Protein AF-A0A7L0R524-F1 (afdb_monomer_lite)

Secondary structure (DSSP, 8-state):
-PPPPHHHHHHHHHHHHH-SS--HHHHHHHHHHHT--HHHHHHHHHHHHHHHHHHHHTT----TTS------

InterPro domains:
  IPR000047 Helix-turn-helix motif [PR00031] (26-35)
  IPR000047 Helix-turn-helix motif [PR00031] (35-51)
  IPR001356 Homeodomain [PF00046] (1-54)
  IPR001356 Homeodomain [PS50071] (1-55)
  IPR001356 Homeodomain [SM00389] (1-59)
  IPR001356 Homeodomain [cd00086] (1-56)
  IPR009057 Homedomain-like superfamily [SSF46689] (1-60)
  IPR017970 Homeobox, conserved site [PS00027] (30-53)
  IPR020479 Homeodomain, metazoa [PR00024] (19-30)
  IPR020479 Homeodo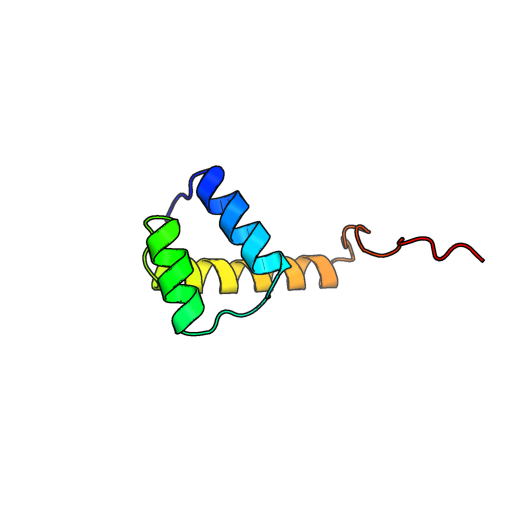main, metazoa [PR00024] (34-44)
  IPR020479 Homeodomain, metazoa [PR00024] (44-53)
  IPR046327 Homeobox protein Hox-A1/B1/D1 [PTHR45946] (1-68)

Organism: Setophaga kirtlandii (NCBI:txid298831)

Sequence (72 aa):
RTNFSTKQLTELEKEFHFNKYLTRARRAEVAASLELNETQVKIWFQNRRMKQKKREKEGLAPAAARGAPKDE

Structure (mmCIF, N/CA/C/O backbone):
data_AF-A0A7L0R524-F1
#
_entry.id   AF-A0A7L0R524-F1
#
loop_
_atom_site.group_PDB
_atom_site.id
_atom_site.type_symbol
_atom_site.lab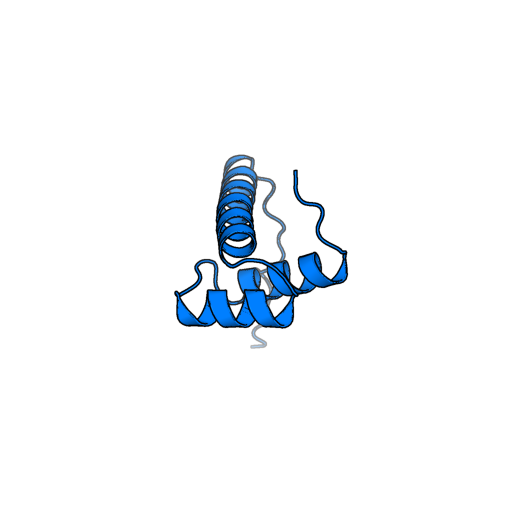el_atom_id
_atom_site.label_alt_id
_atom_site.label_comp_id
_atom_site.label_asym_id
_atom_site.label_entity_id
_atom_site.label_seq_id
_atom_site.pdbx_PDB_ins_code
_atom_site.Cartn_x
_atom_site.Cartn_y
_atom_site.Cartn_z
_atom_site.occupancy
_atom_site.B_iso_or_equiv
_atom_site.auth_seq_id
_atom_site.auth_comp_id
_atom_site.auth_asym_id
_atom_site.auth_atom_id
_atom_site.pdbx_PDB_model_num
ATOM 1 N N . ARG A 1 1 ? 8.205 11.187 5.427 1.00 68.25 1 ARG A N 1
ATOM 2 C CA . ARG A 1 1 ? 8.445 9.730 5.256 1.00 68.25 1 ARG A CA 1
ATOM 3 C C . ARG A 1 1 ? 7.593 9.006 6.286 1.00 68.25 1 ARG A C 1
ATOM 5 O O . ARG A 1 1 ? 7.683 9.371 7.447 1.00 68.25 1 ARG A O 1
ATOM 12 N N . THR A 1 2 ? 6.737 8.071 5.886 1.00 79.69 2 THR A N 1
ATOM 13 C CA . THR A 1 2 ? 5.912 7.294 6.828 1.00 79.69 2 THR A CA 1
ATOM 14 C C . THR A 1 2 ? 6.694 6.064 7.285 1.00 79.69 2 THR A C 1
ATOM 16 O O . THR A 1 2 ? 7.312 5.410 6.444 1.00 79.69 2 THR A O 1
ATOM 19 N N . ASN A 1 3 ? 6.685 5.767 8.585 1.00 90.31 3 ASN A N 1
ATOM 20 C CA . ASN A 1 3 ? 7.245 4.531 9.131 1.00 90.31 3 ASN A CA 1
ATOM 21 C C . ASN A 1 3 ? 6.093 3.576 9.438 1.00 90.31 3 ASN A C 1
ATOM 23 O O . ASN A 1 3 ? 5.169 3.948 10.155 1.00 90.31 3 ASN A O 1
ATOM 27 N N . PHE A 1 4 ? 6.148 2.376 8.868 1.00 95.94 4 PHE A N 1
ATOM 28 C CA . PHE A 1 4 ? 5.201 1.305 9.159 1.00 95.94 4 PHE A CA 1
ATOM 29 C C . PHE A 1 4 ? 5.778 0.413 10.257 1.00 95.94 4 PHE A C 1
ATOM 31 O O . PHE A 1 4 ? 6.986 0.165 10.275 1.00 95.94 4 PHE A O 1
ATOM 38 N N . SER A 1 5 ? 4.928 -0.085 11.150 1.00 97.50 5 SER A N 1
ATOM 39 C CA . SER A 1 5 ? 5.323 -1.103 12.123 1.00 97.50 5 SER A CA 1
ATOM 40 C C . SER A 1 5 ? 5.610 -2.441 11.434 1.00 97.50 5 SER A C 1
ATOM 42 O O . SER A 1 5 ? 5.157 -2.692 10.314 1.00 97.50 5 SER A O 1
ATOM 44 N N . THR A 1 6 ? 6.320 -3.342 12.118 1.00 96.81 6 THR A N 1
ATOM 45 C CA . THR A 1 6 ? 6.579 -4.699 11.609 1.00 96.81 6 THR A CA 1
ATOM 46 C C . THR A 1 6 ? 5.277 -5.418 11.255 1.00 96.81 6 THR A C 1
ATOM 48 O O . THR A 1 6 ? 5.170 -5.969 10.165 1.00 96.81 6 THR A O 1
ATOM 51 N N . LYS A 1 7 ? 4.251 -5.325 12.115 1.00 96.75 7 LYS A N 1
ATOM 52 C CA . LYS A 1 7 ? 2.923 -5.911 11.869 1.00 96.75 7 LYS A CA 1
ATOM 53 C C . LYS A 1 7 ? 2.286 -5.357 10.589 1.00 96.75 7 LYS A C 1
ATOM 55 O O . LYS A 1 7 ? 1.807 -6.129 9.766 1.00 96.75 7 LYS A O 1
ATOM 60 N N . GLN A 1 8 ? 2.312 -4.035 10.398 1.00 97.69 8 GLN A N 1
ATOM 61 C CA . GLN A 1 8 ? 1.761 -3.401 9.194 1.00 97.69 8 GLN A CA 1
ATOM 62 C C . GLN A 1 8 ? 2.491 -3.868 7.930 1.00 97.69 8 GLN A C 1
ATOM 64 O O . GLN A 1 8 ? 1.850 -4.171 6.929 1.00 97.69 8 GLN A O 1
ATOM 69 N N . LEU A 1 9 ? 3.823 -3.965 7.974 1.00 97.69 9 LEU A N 1
ATOM 70 C CA . LEU A 1 9 ? 4.614 -4.456 6.845 1.00 97.69 9 LEU A CA 1
ATOM 71 C C . LEU A 1 9 ? 4.305 -5.918 6.513 1.00 97.69 9 LEU A C 1
ATOM 73 O O . LEU A 1 9 ? 4.169 -6.239 5.334 1.00 97.69 9 LEU A O 1
ATOM 77 N N . THR A 1 10 ? 4.170 -6.781 7.522 1.00 97.75 10 THR A N 1
ATOM 78 C CA . THR A 1 10 ? 3.821 -8.196 7.335 1.00 97.75 10 THR A CA 1
ATOM 79 C C . THR A 1 10 ? 2.470 -8.353 6.645 1.00 97.75 10 THR A C 1
ATOM 81 O O . THR A 1 10 ? 2.374 -9.073 5.652 1.00 97.75 10 THR A O 1
ATOM 84 N N . GLU A 1 11 ? 1.444 -7.638 7.104 1.00 97.88 11 GLU A N 1
ATOM 85 C CA . GLU A 1 11 ? 0.112 -7.723 6.499 1.00 97.88 11 GLU A CA 1
ATOM 86 C C . GLU A 1 11 ? 0.081 -7.126 5.081 1.00 97.88 11 GLU A C 1
ATOM 88 O O . GLU A 1 11 ? -0.532 -7.701 4.182 1.00 97.88 11 GLU A O 1
ATOM 93 N N . LEU A 1 12 ? 0.807 -6.029 4.832 1.00 98.00 12 LEU A N 1
ATOM 94 C CA . LEU A 1 12 ? 0.954 -5.460 3.486 1.00 98.00 12 LEU A CA 1
ATOM 95 C C . LEU A 1 12 ? 1.688 -6.415 2.525 1.00 98.00 12 LEU A C 1
ATOM 97 O O . LEU A 1 12 ? 1.291 -6.546 1.366 1.00 98.00 12 LEU A O 1
ATOM 101 N N . GLU A 1 13 ? 2.743 -7.098 2.984 1.00 98.06 13 GLU A N 1
ATOM 102 C CA . GLU A 1 13 ? 3.456 -8.129 2.213 1.00 98.06 13 GLU A CA 1
ATOM 103 C C . GLU A 1 13 ? 2.549 -9.327 1.905 1.00 98.06 13 GLU A C 1
ATOM 105 O O . GLU A 1 13 ? 2.531 -9.789 0.761 1.00 98.06 13 GLU A O 1
ATOM 110 N N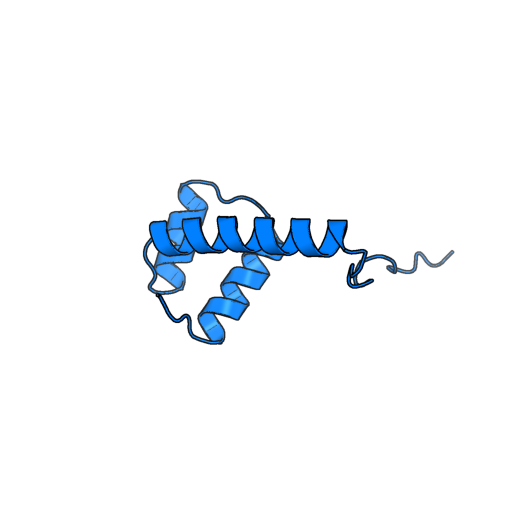 . LYS A 1 14 ? 1.767 -9.792 2.886 1.00 97.31 14 LYS A N 1
ATOM 111 C CA . LYS A 1 14 ? 0.794 -10.882 2.725 1.00 97.31 14 LYS A CA 1
ATOM 112 C C . LYS A 1 14 ? -0.265 -10.531 1.682 1.00 97.31 14 LYS A C 1
ATOM 114 O O . LYS A 1 14 ? -0.483 -11.299 0.746 1.00 97.31 14 LYS A O 1
ATOM 119 N N . GLU A 1 15 ? -0.862 -9.347 1.789 1.00 97.62 15 GLU A N 1
ATOM 120 C CA . GLU A 1 15 ? -1.849 -8.871 0.819 1.00 97.62 15 GLU A CA 1
ATOM 121 C C . GLU A 1 15 ? -1.233 -8.729 -0.580 1.00 97.62 15 GLU A C 1
ATOM 123 O O . GLU A 1 15 ? -1.820 -9.157 -1.570 1.00 97.62 15 GLU A O 1
ATOM 128 N N . PHE A 1 16 ? -0.008 -8.200 -0.681 1.00 97.75 16 PHE A N 1
ATOM 129 C CA . PHE A 1 16 ? 0.709 -8.106 -1.953 1.00 97.75 16 PHE A CA 1
ATOM 130 C C . PHE A 1 16 ? 1.048 -9.472 -2.547 1.00 97.75 16 PHE A C 1
ATOM 132 O O . PHE A 1 16 ? 1.139 -9.614 -3.769 1.00 97.75 16 PHE A O 1
ATOM 139 N N . HIS A 1 17 ? 1.298 -10.481 -1.715 1.00 96.31 17 HIS A N 1
ATOM 140 C CA . HIS A 1 17 ? 1.493 -11.846 -2.181 1.00 96.31 17 HIS A CA 1
ATOM 141 C C . HIS A 1 17 ? 0.214 -12.380 -2.832 1.00 96.31 17 HIS A C 1
ATOM 143 O O . HIS A 1 17 ? 0.298 -12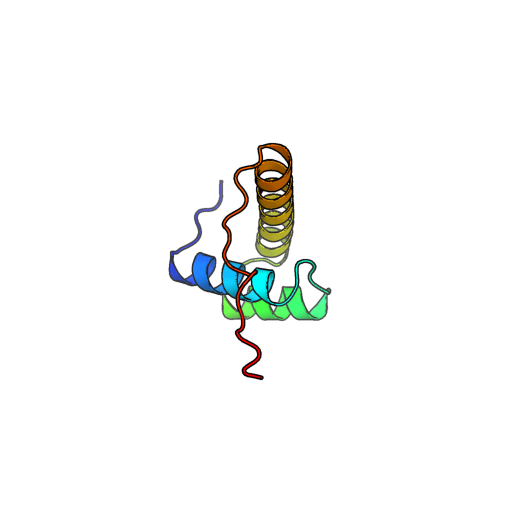.896 -3.944 1.00 96.31 17 HIS A O 1
ATOM 149 N N . PHE A 1 18 ? -0.940 -12.158 -2.194 1.00 96.00 18 PHE A N 1
ATOM 150 C CA . PHE A 1 18 ? -2.252 -12.558 -2.702 1.00 96.00 18 PHE A CA 1
ATOM 151 C C . PHE A 1 18 ? -2.650 -11.807 -3.981 1.00 96.00 18 PHE A C 1
ATOM 153 O O . PHE A 1 18 ? -3.059 -12.424 -4.961 1.00 96.00 18 PHE A O 1
ATOM 160 N N . ASN A 1 19 ? -2.490 -10.480 -4.011 1.00 94.69 19 ASN A N 1
ATOM 161 C CA . ASN A 1 19 ? -2.787 -9.671 -5.187 1.00 94.69 19 ASN A CA 1
ATOM 162 C C . ASN A 1 19 ? -1.825 -8.480 -5.324 1.00 94.69 19 ASN A C 1
ATOM 164 O O . ASN A 1 19 ? -1.695 -7.640 -4.437 1.00 94.69 19 ASN A O 1
ATOM 168 N N . LYS A 1 20 ? -1.174 -8.349 -6.487 1.00 96.44 20 LYS A N 1
ATOM 169 C CA . LYS A 1 20 ? -0.210 -7.265 -6.765 1.00 96.44 20 LYS A CA 1
ATOM 170 C C . LYS A 1 20 ? -0.874 -5.892 -6.938 1.00 96.44 20 LYS A C 1
ATOM 172 O O . LYS A 1 20 ? -0.176 -4.868 -6.914 1.00 96.44 20 LYS A O 1
ATOM 177 N N . TYR A 1 21 ? -2.195 -5.853 -7.120 1.00 97.38 21 TYR A N 1
ATOM 178 C CA . TYR A 1 21 ? -2.988 -4.647 -7.347 1.00 97.38 21 TYR A CA 1
ATOM 179 C C . TYR A 1 21 ? -4.238 -4.647 -6.470 1.00 97.38 21 TYR A C 1
ATOM 181 O O . TYR A 1 21 ? -4.974 -5.620 -6.421 1.00 97.38 21 TYR A O 1
ATOM 189 N N . LEU A 1 22 ? -4.520 -3.527 -5.810 1.00 96.06 22 LEU A N 1
ATOM 190 C CA . LEU A 1 22 ? -5.714 -3.399 -4.979 1.00 96.06 22 LEU A CA 1
ATOM 191 C C . LEU A 1 22 ? -6.868 -2.765 -5.751 1.00 96.06 22 LEU A C 1
ATOM 193 O O . LEU A 1 22 ? -6.694 -1.734 -6.412 1.00 96.06 22 LEU A O 1
ATOM 197 N N . THR A 1 23 ? -8.066 -3.320 -5.570 1.00 97.44 23 THR A N 1
ATOM 198 C CA . THR A 1 23 ? -9.323 -2.635 -5.899 1.00 97.44 23 THR A CA 1
ATOM 199 C C . THR A 1 23 ? -9.561 -1.474 -4.924 1.00 97.44 23 THR A C 1
ATOM 201 O O . THR A 1 23 ? -8.836 -1.297 -3.941 1.00 97.44 23 THR A O 1
ATOM 204 N N . ARG A 1 24 ? -10.560 -0.624 -5.191 1.00 97.12 24 ARG A N 1
ATOM 205 C CA . ARG A 1 24 ? -10.936 0.447 -4.252 1.00 97.12 24 ARG A CA 1
ATOM 206 C C . ARG A 1 24 ? -11.418 -0.128 -2.916 1.00 97.12 24 ARG A C 1
ATOM 208 O O . ARG A 1 24 ? -10.899 0.274 -1.885 1.00 97.12 24 ARG A O 1
ATOM 215 N N . ALA A 1 25 ? -12.329 -1.100 -2.958 1.00 97.44 25 ALA A N 1
ATOM 216 C CA . ALA A 1 25 ? -12.883 -1.734 -1.761 1.00 97.44 25 ALA A CA 1
ATOM 217 C C . ALA A 1 25 ? -11.788 -2.380 -0.901 1.00 97.44 25 ALA A C 1
ATOM 219 O O . ALA A 1 25 ? -11.641 -2.041 0.270 1.00 97.44 25 ALA A O 1
ATOM 220 N N . ARG A 1 26 ? -10.922 -3.201 -1.513 1.00 97.25 26 ARG A N 1
ATOM 221 C CA . ARG A 1 26 ? -9.874 -3.904 -0.763 1.00 97.25 26 ARG A CA 1
ATOM 222 C C . ARG A 1 26 ? -8.866 -2.953 -0.122 1.00 97.25 26 ARG A C 1
ATOM 224 O O . ARG A 1 26 ? -8.384 -3.196 0.976 1.00 97.25 26 ARG A O 1
ATOM 231 N N . ARG A 1 27 ? -8.555 -1.842 -0.791 1.00 98.31 27 ARG A N 1
ATOM 232 C CA . ARG A 1 27 ? -7.685 -0.799 -0.234 1.00 98.31 27 ARG A CA 1
ATOM 233 C C . ARG A 1 27 ? -8.285 -0.157 1.013 1.00 98.31 27 ARG A C 1
ATOM 235 O O . ARG A 1 27 ? -7.534 0.069 1.953 1.00 98.31 27 ARG A O 1
ATOM 242 N N . ALA A 1 28 ? -9.587 0.124 1.008 1.00 98.19 28 ALA A N 1
ATOM 243 C CA . ALA A 1 28 ? -10.281 0.685 2.161 1.00 98.19 28 ALA A CA 1
ATOM 244 C C . ALA A 1 28 ? -10.286 -0.301 3.341 1.00 98.19 28 ALA A C 1
ATOM 246 O O . ALA A 1 28 ? -9.972 0.093 4.459 1.00 98.19 28 ALA A O 1
ATOM 247 N N . GLU A 1 29 ? -10.533 -1.589 3.083 1.00 98.00 29 GLU A N 1
ATOM 248 C CA . GLU A 1 29 ? -10.464 -2.645 4.105 1.00 98.00 29 GLU A CA 1
ATOM 249 C C . GLU A 1 29 ? -9.066 -2.757 4.727 1.00 98.00 29 GLU A C 1
ATOM 251 O O . GLU A 1 29 ? -8.918 -2.688 5.943 1.00 98.00 29 GLU A O 1
ATOM 256 N N . VAL A 1 30 ? -8.024 -2.868 3.895 1.00 97.38 30 VAL A N 1
ATOM 257 C CA . VAL A 1 30 ? -6.631 -2.982 4.361 1.00 97.38 30 VAL A CA 1
ATOM 258 C C . VAL A 1 30 ? -6.202 -1.731 5.129 1.00 97.38 30 VAL A C 1
ATOM 260 O O . VAL A 1 30 ? -5.514 -1.833 6.140 1.00 97.38 30 VAL A O 1
ATOM 263 N N . ALA A 1 31 ? -6.614 -0.548 4.668 1.00 97.88 31 ALA A N 1
ATOM 264 C CA . ALA A 1 31 ? -6.356 0.714 5.352 1.00 97.88 31 ALA A CA 1
ATOM 265 C C . ALA A 1 31 ? -6.987 0.725 6.755 1.00 97.88 31 ALA A C 1
ATOM 267 O O . ALA A 1 31 ? -6.290 1.001 7.730 1.00 97.88 31 ALA A O 1
ATOM 268 N N . ALA A 1 32 ? -8.260 0.335 6.864 1.00 97.94 32 ALA A N 1
ATOM 269 C CA . ALA A 1 32 ? -8.967 0.257 8.137 1.00 97.94 32 ALA A CA 1
ATOM 270 C C . ALA A 1 32 ? -8.341 -0.775 9.092 1.00 97.94 32 ALA A C 1
ATOM 272 O O . ALA A 1 32 ? -8.094 -0.459 10.252 1.00 97.94 32 ALA A O 1
ATOM 273 N N . SER A 1 33 ? -8.018 -1.983 8.614 1.00 97.12 33 SER A N 1
ATOM 274 C CA . SER A 1 33 ? -7.429 -3.043 9.450 1.00 97.12 33 SER A CA 1
ATOM 275 C C . SER A 1 33 ? -6.023 -2.721 9.966 1.00 97.12 33 SER A C 1
ATOM 277 O O . SER A 1 33 ? -5.603 -3.274 10.982 1.00 97.12 33 SER A O 1
ATOM 279 N N . LEU A 1 34 ? -5.276 -1.870 9.258 1.00 97.06 34 LEU A N 1
ATOM 280 C CA . LEU A 1 34 ? -3.898 -1.510 9.599 1.00 97.06 34 LEU A CA 1
ATOM 281 C C . LEU A 1 34 ? -3.761 -0.128 10.238 1.00 97.06 34 LEU A C 1
ATOM 283 O O . LEU A 1 34 ? -2.630 0.271 10.522 1.00 97.06 34 LEU A O 1
ATOM 287 N N . GLU A 1 35 ? -4.872 0.581 10.449 1.00 97.25 35 GLU A N 1
ATOM 288 C CA . GLU A 1 35 ? -4.897 1.961 10.950 1.00 97.25 35 GLU A CA 1
ATOM 289 C C . GLU A 1 35 ? -4.032 2.894 10.081 1.00 97.25 35 GLU A C 1
ATOM 291 O O . GLU A 1 35 ? -3.216 3.685 10.557 1.00 97.25 35 GLU A O 1
ATOM 296 N N . LEU A 1 36 ? -4.182 2.755 8.761 1.00 96.69 36 LEU A N 1
ATOM 297 C CA . LEU A 1 36 ? -3.478 3.531 7.744 1.00 96.69 36 LEU A CA 1
ATOM 298 C C . LEU A 1 36 ? -4.468 4.286 6.860 1.00 96.69 36 LEU A C 1
ATOM 300 O O . LEU A 1 36 ? -5.631 3.924 6.724 1.00 96.69 36 LEU A O 1
ATOM 304 N N . ASN A 1 37 ? -3.973 5.297 6.156 1.00 97.19 37 ASN A N 1
ATOM 305 C CA . ASN A 1 37 ? -4.728 5.971 5.109 1.00 97.19 37 ASN A CA 1
ATOM 306 C C . ASN A 1 37 ? -4.680 5.163 3.804 1.00 97.19 37 ASN A C 1
ATOM 308 O O . ASN A 1 37 ? -3.628 4.639 3.419 1.00 97.19 37 ASN A O 1
ATOM 312 N N . GLU A 1 38 ? -5.768 5.179 3.029 1.00 97.62 38 GLU A N 1
ATOM 313 C CA . GLU A 1 38 ? -5.833 4.561 1.693 1.00 97.62 38 GLU A CA 1
ATOM 314 C C . GLU A 1 38 ? -4.679 4.995 0.771 1.00 97.62 38 GLU A C 1
ATOM 316 O O . GLU A 1 38 ? -4.156 4.207 -0.023 1.00 97.62 38 GLU A O 1
ATOM 321 N N . THR A 1 39 ? -4.240 6.251 0.895 1.00 97.25 39 THR A N 1
ATOM 322 C CA . THR A 1 39 ? -3.097 6.801 0.156 1.00 97.25 39 THR A CA 1
ATOM 323 C C . THR A 1 39 ? -1.778 6.137 0.551 1.00 97.25 39 THR A C 1
ATOM 325 O O . THR A 1 39 ? -0.965 5.846 -0.324 1.00 97.25 39 THR A O 1
ATOM 3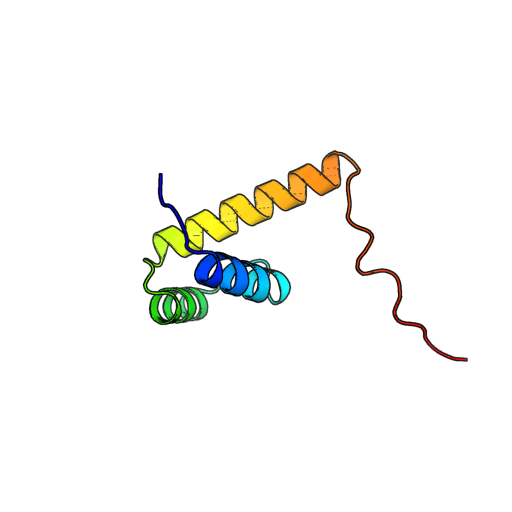28 N N . GLN A 1 40 ? -1.562 5.846 1.837 1.00 97.50 40 GLN A N 1
ATOM 329 C CA . GLN A 1 40 ? -0.350 5.165 2.306 1.00 97.50 40 GLN A CA 1
ATOM 330 C C . GLN A 1 40 ? -0.298 3.735 1.768 1.00 97.50 40 GLN A C 1
ATOM 332 O O . GLN A 1 40 ? 0.730 3.326 1.228 1.00 97.50 40 GLN A O 1
ATOM 337 N N . VAL A 1 41 ? -1.426 3.019 1.814 1.00 97.56 41 VAL A N 1
ATOM 338 C CA . VAL A 1 41 ? -1.559 1.678 1.226 1.00 97.56 41 VAL A CA 1
ATOM 339 C C . VAL A 1 41 ? -1.311 1.732 -0.288 1.00 97.56 41 VAL A C 1
ATOM 341 O O . VAL A 1 41 ? -0.508 0.965 -0.819 1.00 97.56 41 VAL A O 1
ATOM 344 N N . LYS A 1 42 ? -1.910 2.699 -1.000 1.00 97.06 42 LYS A N 1
ATOM 345 C CA . LYS A 1 42 ? -1.691 2.909 -2.444 1.00 97.06 42 LYS A CA 1
ATOM 346 C C . LYS A 1 42 ? -0.210 3.118 -2.776 1.00 97.06 42 LYS A C 1
ATOM 348 O O . LYS A 1 42 ? 0.303 2.464 -3.686 1.00 97.06 42 LYS A O 1
ATOM 353 N N . ILE A 1 43 ? 0.463 4.023 -2.064 1.00 97.81 43 ILE A N 1
ATOM 354 C CA . ILE A 1 43 ? 1.880 4.348 -2.279 1.00 97.81 43 ILE A CA 1
ATOM 355 C C . ILE A 1 43 ? 2.759 3.137 -1.960 1.00 97.81 43 ILE A C 1
ATOM 357 O O . ILE A 1 43 ? 3.665 2.818 -2.731 1.00 97.81 43 ILE A O 1
ATOM 361 N N . TRP A 1 44 ? 2.479 2.420 -0.870 1.00 97.69 44 TRP A N 1
ATOM 362 C CA . TRP A 1 44 ? 3.233 1.222 -0.513 1.00 97.69 44 TRP A CA 1
ATOM 363 C C . TRP A 1 44 ? 3.140 0.158 -1.614 1.00 97.69 44 TRP A C 1
ATOM 365 O O . TRP A 1 44 ? 4.171 -0.340 -2.062 1.00 97.69 44 TRP A O 1
ATOM 375 N N . PHE A 1 45 ? 1.943 -0.111 -2.149 1.00 98.12 45 PHE A N 1
ATOM 376 C CA . PHE A 1 45 ? 1.755 -1.068 -3.248 1.00 98.12 45 PHE A CA 1
ATOM 377 C C . PHE A 1 45 ? 2.477 -0.642 -4.534 1.00 98.12 45 PHE A C 1
ATOM 379 O O . PHE A 1 45 ? 3.048 -1.480 -5.235 1.00 98.12 45 PHE A O 1
ATOM 386 N N . GLN A 1 46 ? 2.491 0.657 -4.848 1.00 98.06 46 GLN A N 1
ATOM 387 C CA . GLN A 1 46 ? 3.268 1.188 -5.974 1.00 98.06 46 GLN A CA 1
ATOM 388 C C . GLN A 1 46 ? 4.768 0.941 -5.778 1.00 98.06 46 GLN A C 1
ATOM 390 O O . GLN A 1 46 ? 5.414 0.347 -6.644 1.00 98.06 46 GLN A O 1
ATOM 395 N N . ASN A 1 47 ? 5.305 1.304 -4.613 1.00 97.31 47 ASN A N 1
ATOM 396 C CA . ASN A 1 47 ? 6.711 1.091 -4.278 1.00 97.31 47 ASN A CA 1
ATOM 397 C C . ASN A 1 47 ? 7.078 -0.397 -4.267 1.00 97.31 47 ASN A C 1
ATOM 399 O O . ASN A 1 47 ? 8.152 -0.780 -4.737 1.00 97.31 47 ASN A O 1
ATOM 403 N N . ARG A 1 48 ? 6.178 -1.259 -3.784 1.00 97.50 48 ARG A N 1
ATOM 404 C CA . ARG A 1 48 ? 6.404 -2.702 -3.715 1.00 97.50 48 ARG A CA 1
ATOM 405 C C . ARG A 1 48 ? 6.493 -3.345 -5.099 1.00 97.50 48 ARG A C 1
ATOM 407 O O . ARG A 1 48 ? 7.367 -4.197 -5.290 1.00 97.50 48 ARG A O 1
ATOM 414 N N . ARG A 1 49 ? 5.671 -2.909 -6.065 1.00 97.31 49 ARG A N 1
ATOM 415 C CA . ARG A 1 49 ? 5.786 -3.319 -7.480 1.00 97.31 49 ARG A CA 1
ATOM 416 C C . ARG A 1 49 ? 7.089 -2.837 -8.105 1.00 97.31 49 ARG A C 1
ATOM 418 O O . ARG A 1 49 ? 7.767 -3.616 -8.765 1.00 97.31 49 ARG A O 1
ATOM 425 N N . MET A 1 50 ? 7.483 -1.589 -7.849 1.00 96.69 50 MET A N 1
ATOM 426 C CA . MET A 1 50 ? 8.761 -1.064 -8.342 1.00 96.69 50 MET A CA 1
ATOM 427 C C . MET A 1 50 ? 9.950 -1.865 -7.801 1.00 96.69 50 MET A C 1
ATOM 429 O O . MET A 1 50 ? 10.849 -2.220 -8.562 1.00 96.69 50 MET A O 1
ATOM 433 N N . LYS A 1 51 ? 9.924 -2.223 -6.511 1.00 94.62 51 LYS A N 1
ATOM 434 C CA . LYS A 1 51 ? 10.942 -3.074 -5.882 1.00 94.62 51 LYS A CA 1
ATOM 435 C C . LYS A 1 51 ? 10.991 -4.472 -6.504 1.00 94.62 51 LYS A C 1
ATOM 437 O O . LYS A 1 51 ? 12.082 -4.975 -6.741 1.00 94.62 51 LYS A O 1
ATOM 442 N N . GLN A 1 52 ? 9.840 -5.086 -6.788 1.00 94.19 52 GLN A N 1
ATOM 443 C CA . GLN A 1 52 ? 9.778 -6.379 -7.478 1.00 94.19 52 GLN A CA 1
ATOM 444 C C . GLN A 1 52 ? 10.386 -6.290 -8.884 1.00 94.19 52 GLN A C 1
ATOM 446 O O . GLN A 1 52 ? 11.316 -7.032 -9.178 1.00 94.19 52 GLN A O 1
ATOM 451 N N . LYS A 1 53 ? 9.946 -5.318 -9.694 1.00 93.88 53 LYS A N 1
ATOM 452 C CA . LYS A 1 53 ? 10.464 -5.100 -11.053 1.00 93.88 53 LYS A CA 1
ATOM 453 C C . LYS A 1 53 ? 11.980 -4.885 -11.065 1.00 93.88 53 LYS A C 1
ATOM 455 O O . LYS A 1 53 ? 12.678 -5.376 -11.946 1.00 93.88 53 LYS A O 1
ATOM 460 N N . LYS A 1 54 ? 12.505 -4.151 -10.076 1.00 92.88 54 LYS A N 1
ATOM 461 C CA . LYS A 1 54 ? 13.950 -3.942 -9.919 1.00 92.88 54 LYS A CA 1
ATOM 462 C C . LYS A 1 54 ? 14.684 -5.264 -9.662 1.00 92.88 54 LYS A C 1
ATOM 464 O O . LYS A 1 54 ? 15.656 -5.539 -10.351 1.00 92.88 54 LYS A O 1
ATOM 469 N N . ARG A 1 55 ? 14.186 -6.101 -8.743 1.00 89.06 55 ARG A N 1
ATOM 470 C CA . ARG A 1 55 ? 14.783 -7.419 -8.451 1.00 89.06 55 ARG A CA 1
ATOM 471 C C . ARG A 1 55 ? 14.752 -8.362 -9.655 1.00 89.06 55 ARG A C 1
ATOM 473 O O . ARG A 1 55 ? 15.727 -9.065 -9.883 1.00 89.06 55 ARG A O 1
ATOM 480 N N . GLU A 1 56 ? 13.661 -8.353 -10.420 1.00 87.25 56 GLU A N 1
ATOM 481 C CA . GLU A 1 56 ? 13.524 -9.148 -11.649 1.00 87.25 56 GLU A CA 1
ATOM 482 C C . GLU A 1 56 ? 14.545 -8.715 -12.714 1.00 87.25 56 GLU A C 1
ATOM 484 O O . GLU A 1 56 ? 15.189 -9.562 -13.326 1.00 87.25 56 GLU A O 1
ATOM 489 N N . LYS A 1 57 ? 14.759 -7.402 -12.887 1.00 83.56 57 LYS A N 1
ATOM 490 C CA . LYS A 1 57 ? 15.747 -6.854 -13.834 1.00 83.56 57 LYS A CA 1
ATOM 491 C C . LYS A 1 57 ? 17.197 -7.119 -13.421 1.00 83.56 57 LYS A C 1
ATOM 493 O O . LYS A 1 57 ? 18.063 -7.218 -14.282 1.00 83.56 57 LYS A O 1
ATOM 498 N N . GLU A 1 58 ? 17.469 -7.193 -12.122 1.00 83.12 58 GLU A N 1
ATOM 499 C CA . GLU A 1 58 ? 18.811 -7.438 -11.579 1.00 83.12 58 GLU A CA 1
ATOM 500 C C . GLU A 1 58 ? 19.144 -8.940 -11.476 1.00 83.12 58 GLU A C 1
ATOM 502 O O . GLU A 1 58 ? 20.227 -9.290 -11.023 1.00 83.12 58 GLU A O 1
ATOM 507 N N . GLY A 1 59 ? 18.240 -9.843 -11.880 1.00 69.88 59 GLY A N 1
ATOM 508 C CA . GLY A 1 59 ? 18.466 -11.294 -11.811 1.00 69.88 59 GLY A CA 1
ATOM 509 C C . GLY A 1 59 ? 18.494 -11.866 -10.386 1.00 69.88 59 GLY A C 1
ATOM 510 O O . GLY A 1 59 ? 18.671 -13.066 -10.210 1.00 69.88 59 GLY A O 1
ATOM 511 N N . LEU A 1 60 ? 18.256 -11.043 -9.360 1.00 62.97 60 LEU A N 1
ATOM 512 C CA . LEU A 1 60 ? 18.202 -11.432 -7.944 1.00 62.97 60 LEU A CA 1
ATOM 513 C C . LEU A 1 60 ? 16.827 -11.998 -7.542 1.00 62.97 60 LEU A C 1
ATOM 515 O O . LEU A 1 60 ? 16.313 -11.709 -6.456 1.00 62.97 60 LEU A O 1
ATOM 519 N N . ALA A 1 61 ? 16.184 -12.771 -8.418 1.00 58.75 61 ALA A N 1
ATOM 520 C CA . ALA A 1 61 ? 14.898 -13.375 -8.097 1.00 58.75 61 ALA A CA 1
ATOM 521 C C . ALA A 1 61 ? 15.068 -14.380 -6.938 1.00 58.75 61 ALA A C 1
ATOM 523 O O . ALA A 1 61 ? 15.852 -15.321 -7.066 1.00 58.75 61 ALA A O 1
ATOM 524 N N . PRO A 1 62 ? 14.352 -14.233 -5.805 1.00 54.22 62 PRO A N 1
ATOM 525 C CA . PRO A 1 62 ? 14.306 -15.297 -4.815 1.00 54.22 62 PRO A CA 1
ATOM 526 C C . PRO A 1 62 ? 13.569 -16.490 -5.432 1.00 54.22 62 PRO A C 1
ATOM 528 O O . PRO A 1 62 ? 12.421 -16.367 -5.856 1.00 54.22 62 PRO A O 1
ATOM 531 N N . ALA A 1 63 ? 14.231 -17.645 -5.466 1.00 52.19 63 ALA A N 1
ATOM 532 C CA . ALA A 1 63 ? 13.752 -18.914 -6.016 1.00 52.19 63 ALA A CA 1
ATOM 533 C C . ALA A 1 63 ? 12.537 -19.534 -5.279 1.00 52.19 63 ALA A C 1
ATOM 535 O O . ALA A 1 63 ? 12.251 -20.718 -5.431 1.00 52.19 63 ALA A O 1
ATOM 536 N N . ALA A 1 64 ? 11.786 -18.766 -4.488 1.00 52.09 64 ALA A N 1
ATOM 537 C CA . ALA A 1 64 ? 10.665 -19.257 -3.691 1.00 52.09 64 ALA A CA 1
ATOM 538 C C . ALA A 1 64 ? 9.348 -19.225 -4.489 1.00 52.09 64 ALA A C 1
ATOM 540 O O . ALA A 1 64 ? 8.458 -18.437 -4.185 1.00 52.09 64 ALA A O 1
ATOM 541 N N . ALA A 1 65 ? 9.267 -20.041 -5.548 1.00 49.78 65 ALA A N 1
ATOM 542 C CA . ALA A 1 65 ? 8.008 -20.507 -6.164 1.00 49.78 65 ALA A CA 1
ATOM 543 C C . ALA A 1 65 ? 8.202 -21.615 -7.230 1.00 49.78 65 ALA A C 1
ATOM 545 O O . ALA A 1 65 ? 7.234 -22.008 -7.877 1.00 49.78 65 ALA A O 1
ATOM 546 N N . ARG A 1 66 ? 9.421 -22.134 -7.452 1.00 48.41 66 ARG A N 1
ATOM 547 C CA . ARG A 1 66 ? 9.639 -23.336 -8.278 1.00 48.41 66 ARG A CA 1
ATOM 548 C C . ARG A 1 66 ? 9.894 -24.525 -7.356 1.00 48.41 66 ARG A C 1
ATOM 550 O O . ARG A 1 66 ? 11.033 -24.764 -6.983 1.00 48.41 66 ARG A O 1
ATOM 557 N N . GLY A 1 67 ? 8.840 -25.230 -6.960 1.00 44.59 67 GLY A N 1
ATOM 558 C CA . GLY A 1 67 ? 8.981 -26.451 -6.167 1.00 44.59 67 GLY A CA 1
ATOM 559 C C . GLY A 1 67 ? 7.754 -26.779 -5.332 1.00 44.59 67 GLY A C 1
ATOM 560 O O . GLY A 1 67 ? 7.834 -26.788 -4.112 1.00 44.59 67 GLY A O 1
ATOM 561 N N . ALA A 1 68 ? 6.623 -27.040 -5.985 1.00 43.47 68 ALA A N 1
ATOM 562 C CA . ALA A 1 68 ? 5.691 -28.024 -5.449 1.00 43.47 68 ALA A CA 1
ATOM 563 C C . ALA A 1 68 ? 6.055 -29.351 -6.138 1.00 43.47 68 ALA A C 1
ATOM 565 O O . ALA A 1 68 ? 6.043 -29.373 -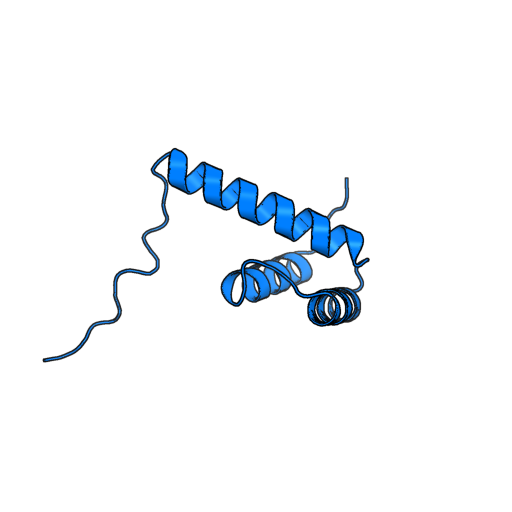7.375 1.00 43.47 68 ALA A O 1
ATOM 566 N N . PRO A 1 69 ? 6.448 -30.408 -5.405 1.00 52.12 69 PRO A N 1
ATOM 567 C CA . PRO A 1 69 ? 6.634 -31.713 -6.012 1.00 52.12 69 PRO A CA 1
ATOM 568 C C . PRO A 1 69 ? 5.245 -32.203 -6.434 1.00 52.12 69 PRO A C 1
ATOM 570 O O . PRO A 1 69 ? 4.305 -32.200 -5.641 1.00 52.12 69 PRO A O 1
ATOM 573 N N . LYS A 1 70 ? 5.090 -32.536 -7.713 1.00 52.12 70 LYS A N 1
ATOM 574 C CA . LYS A 1 70 ? 4.063 -33.489 -8.116 1.00 52.12 70 LYS A CA 1
ATOM 575 C C . LYS A 1 70 ? 4.746 -34.841 -8.016 1.00 52.12 70 LYS A C 1
ATOM 577 O O . LYS A 1 70 ? 5.621 -35.119 -8.828 1.00 52.12 70 LYS A O 1
ATOM 582 N N . ASP A 1 71 ? 4.425 -35.581 -6.965 1.00 54.69 71 ASP A N 1
ATOM 583 C CA . ASP A 1 71 ? 4.660 -37.017 -6.914 1.00 54.69 71 ASP A CA 1
ATOM 584 C C . ASP A 1 71 ? 3.970 -37.667 -8.125 1.00 54.69 71 ASP A C 1
ATOM 586 O O . ASP A 1 71 ? 2.752 -37.539 -8.275 1.00 54.69 71 ASP A O 1
ATOM 590 N N . GLU A 1 72 ? 4.758 -38.307 -8.990 1.00 39.66 72 GLU A N 1
ATOM 591 C CA . GLU A 1 72 ? 4.370 -39.427 -9.860 1.00 39.66 72 GLU A CA 1
ATOM 592 C C . GLU A 1 72 ? 5.598 -40.305 -10.132 1.00 39.66 72 GLU A C 1
ATOM 594 O O . GLU A 1 72 ? 6.685 -39.734 -10.394 1.00 39.66 72 GLU A O 1
#

Foldseek 3Di:
DDDADPVLVVVLVVVCVVPLDDDPVRLVVSCVVRVHDSVVSVVVSVVVVVVVVVCVVVVVDDPPPPDDDDDD

pLDDT: mean 87.02, std 17.92, range [39.66, 98.31]

Radius of gyration: 14.67 Å; chains: 1; bounding box: 32×49×26 Å